Protein AF-A0A930IVE0-F1 (afdb_monomer_lite)

Sequence (123 aa):
MRNLLLTCLLGIFSLTSTAQRTNDWEELLEELYASNEENVDAKEETFELLADLSEHPLNLNTASRDELARIPFLTAEQIEDIQAYVYQYHGMQSLGELAMIESLDALRRQLLPYFVYVSPVEE

Radius of gyration: 21.04 Å; chains: 1; bounding box: 36×74×36 Å

Structure (mmCIF, N/CA/C/O backbone):
data_AF-A0A930IVE0-F1
#
_entry.id   AF-A0A930IVE0-F1
#
loop_
_atom_site.group_PDB
_atom_site.id
_atom_site.type_symbol
_atom_site.label_atom_id
_atom_site.label_alt_id
_atom_site.label_comp_id
_atom_site.label_asym_id
_atom_site.label_entity_id
_atom_site.label_seq_id
_atom_site.pdbx_PDB_ins_code
_atom_site.Cartn_x
_atom_site.Cartn_y
_atom_site.Cartn_z
_atom_site.occupancy
_atom_site.B_iso_or_equiv
_atom_site.auth_seq_id
_atom_site.auth_comp_id
_atom_site.auth_asym_id
_atom_site.auth_atom_id
_atom_site.pdbx_PDB_model_num
ATOM 1 N N . MET A 1 1 ? 3.349 61.991 -16.369 1.00 52.56 1 MET A N 1
ATOM 2 C CA . MET A 1 1 ? 3.193 60.742 -17.149 1.00 52.56 1 MET A CA 1
ATOM 3 C C . MET A 1 1 ? 4.375 59.803 -16.877 1.00 52.56 1 MET A C 1
ATOM 5 O O . MET A 1 1 ? 5.146 59.511 -17.775 1.00 52.56 1 MET A O 1
ATOM 9 N N . ARG A 1 2 ? 4.573 59.376 -15.619 1.00 52.59 2 ARG A N 1
ATOM 10 C CA . ARG A 1 2 ? 5.703 58.517 -15.195 1.00 52.59 2 ARG A CA 1
ATOM 11 C C . ARG A 1 2 ? 5.230 57.340 -14.331 1.00 52.59 2 ARG A C 1
ATOM 13 O O . ARG A 1 2 ? 5.965 56.831 -13.502 1.00 52.59 2 ARG A O 1
ATOM 20 N N . ASN A 1 3 ? 3.972 56.933 -14.496 1.00 48.88 3 ASN A N 1
ATOM 21 C CA . ASN A 1 3 ? 3.354 55.906 -13.652 1.00 48.88 3 ASN A CA 1
ATOM 22 C C . ASN A 1 3 ? 2.592 54.863 -14.496 1.00 48.88 3 ASN A C 1
ATOM 24 O O . ASN A 1 3 ? 1.756 54.147 -13.968 1.00 48.88 3 ASN A O 1
ATOM 28 N N . LEU A 1 4 ? 2.864 54.791 -15.806 1.00 52.84 4 LEU A N 1
ATOM 29 C CA . LEU A 1 4 ? 2.203 53.872 -16.750 1.00 52.84 4 LEU A CA 1
ATOM 30 C C . LEU A 1 4 ? 3.103 52.718 -17.223 1.00 52.84 4 LEU A C 1
ATOM 32 O O . LEU A 1 4 ? 2.673 51.908 -18.030 1.00 52.84 4 LEU A O 1
ATOM 36 N N . LEU A 1 5 ? 4.340 52.625 -16.718 1.00 54.19 5 LEU A N 1
ATOM 37 C CA . LEU A 1 5 ? 5.288 51.561 -17.088 1.00 54.19 5 LEU A CA 1
ATOM 38 C C . LEU A 1 5 ? 5.430 50.456 -16.029 1.00 54.19 5 LEU A C 1
ATOM 40 O O . LEU A 1 5 ? 6.068 49.448 -16.297 1.00 54.19 5 LEU A O 1
ATOM 44 N N . LEU A 1 6 ? 4.829 50.609 -14.844 1.00 50.59 6 LEU A N 1
ATOM 45 C CA . LEU A 1 6 ? 5.004 49.663 -13.730 1.00 50.59 6 LEU A CA 1
ATOM 46 C C . LEU A 1 6 ? 3.855 48.666 -13.549 1.00 50.59 6 LEU A C 1
ATOM 48 O O . LEU A 1 6 ? 3.995 47.719 -12.786 1.00 50.59 6 LEU A O 1
ATOM 52 N N . THR A 1 7 ? 2.739 4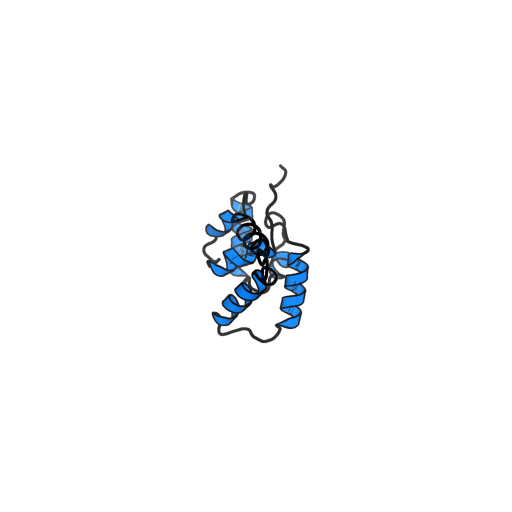8.823 -14.261 1.00 51.66 7 THR A N 1
ATOM 53 C CA . THR A 1 7 ? 1.590 47.911 -14.129 1.00 51.66 7 THR A CA 1
ATOM 54 C C . THR A 1 7 ? 1.574 46.781 -15.157 1.00 51.66 7 THR A C 1
ATOM 56 O O . THR A 1 7 ? 0.835 45.823 -14.977 1.00 51.66 7 THR A O 1
ATOM 59 N N . CYS A 1 8 ? 2.414 46.829 -16.196 1.00 48.84 8 CYS A N 1
ATOM 60 C CA . CYS A 1 8 ? 2.451 45.781 -17.227 1.00 48.84 8 CYS A CA 1
ATOM 61 C C . CYS A 1 8 ? 3.437 44.633 -16.943 1.00 48.84 8 CYS A C 1
ATOM 63 O O . CYS A 1 8 ? 3.512 43.704 -17.737 1.00 48.84 8 CYS A O 1
ATOM 65 N N . LEU A 1 9 ? 4.172 44.660 -15.823 1.00 52.47 9 LEU A N 1
ATOM 66 C CA . LEU A 1 9 ? 5.180 43.635 -15.489 1.00 52.47 9 LEU A CA 1
ATOM 67 C C . LEU A 1 9 ? 4.757 42.685 -14.352 1.00 52.47 9 LEU A C 1
ATOM 69 O O . LEU A 1 9 ? 5.522 41.817 -13.956 1.00 52.47 9 LEU A O 1
ATOM 73 N N . LEU A 1 10 ? 3.524 42.814 -13.852 1.00 53.84 10 LEU A N 1
ATOM 74 C CA . LEU A 1 10 ? 2.976 42.007 -12.748 1.00 53.84 10 LEU A CA 1
ATOM 75 C C . LEU A 1 10 ? 1.734 41.196 -13.157 1.00 53.84 10 LEU A C 1
ATOM 77 O O . LEU A 1 10 ? 0.927 40.824 -12.314 1.00 53.84 10 LEU A O 1
ATOM 81 N N . GLY A 1 11 ? 1.570 40.926 -14.455 1.00 52.12 11 GLY A N 1
ATOM 82 C CA . GLY A 1 11 ? 0.447 40.147 -14.993 1.00 52.12 11 GLY A CA 1
ATOM 83 C C . GLY A 1 11 ? 0.825 38.803 -15.618 1.00 52.12 11 GLY A C 1
ATOM 84 O O . GLY A 1 11 ? -0.043 38.159 -16.191 1.00 52.12 11 GLY A O 1
ATOM 85 N N . ILE A 1 12 ? 2.098 38.390 -15.562 1.00 57.03 12 ILE A N 1
ATOM 86 C CA . ILE A 1 12 ? 2.584 37.184 -16.271 1.00 57.03 12 ILE A CA 1
ATOM 87 C C . ILE A 1 12 ? 3.116 36.106 -15.305 1.00 57.03 12 ILE A C 1
ATOM 89 O O . ILE A 1 12 ? 3.421 34.997 -15.724 1.00 57.03 12 ILE A O 1
ATOM 93 N N . PHE A 1 13 ? 3.147 36.353 -13.990 1.00 52.44 13 PHE A N 1
ATOM 94 C CA . PHE A 1 13 ? 3.638 35.355 -13.024 1.00 52.44 13 PHE A CA 1
ATOM 95 C C . PHE A 1 13 ? 2.548 34.457 -12.411 1.00 52.44 13 PHE A C 1
ATOM 97 O O . PHE A 1 13 ? 2.814 33.706 -11.479 1.00 52.44 13 PHE A O 1
ATOM 104 N N . SER A 1 14 ? 1.321 34.496 -12.938 1.00 51.62 14 SER A N 1
ATOM 105 C CA . SER A 1 14 ? 0.231 33.596 -12.522 1.00 51.62 14 SER A CA 1
ATOM 106 C C . SER A 1 14 ? 0.016 32.434 -13.492 1.00 51.62 14 SER A C 1
ATOM 108 O O . SER A 1 14 ? -1.080 31.895 -13.588 1.00 51.62 14 SER A O 1
ATOM 110 N N . LEU A 1 15 ? 1.072 32.021 -14.190 1.00 52.38 15 LEU A N 1
ATOM 111 C CA . LEU A 1 15 ? 1.214 30.641 -14.635 1.00 52.38 15 LEU A CA 1
ATOM 112 C C . LEU A 1 15 ? 2.069 29.948 -13.579 1.00 52.38 15 LEU A C 1
ATOM 114 O O . LEU A 1 15 ? 3.263 29.728 -13.761 1.00 52.38 15 LEU A O 1
ATOM 118 N N . THR A 1 16 ? 1.464 29.637 -12.432 1.00 51.62 16 THR A N 1
ATOM 119 C CA . THR A 1 16 ? 1.962 28.504 -11.661 1.00 51.62 16 THR A CA 1
ATOM 120 C C . THR A 1 16 ? 1.793 27.307 -12.582 1.00 51.62 16 THR A C 1
ATOM 122 O O . THR A 1 16 ? 0.684 26.795 -12.731 1.00 51.62 16 THR A O 1
ATOM 125 N N . SER A 1 17 ? 2.871 26.933 -13.270 1.00 45.31 17 SER A N 1
ATOM 126 C CA . SER A 1 17 ? 3.013 25.618 -13.872 1.00 45.31 17 SER A CA 1
ATOM 127 C C . SER A 1 17 ? 2.700 24.596 -12.788 1.00 45.31 17 SER A C 1
ATOM 129 O O . SER A 1 17 ? 3.561 24.233 -11.997 1.00 45.31 17 SER A O 1
ATOM 131 N N . THR A 1 18 ? 1.463 24.122 -12.751 1.00 47.94 18 THR A N 1
ATOM 132 C CA . THR A 1 18 ? 1.167 22.764 -12.307 1.00 47.94 18 THR A CA 1
ATOM 133 C C . THR A 1 18 ? 1.477 21.858 -13.497 1.00 47.94 18 THR A C 1
ATOM 135 O O . THR A 1 18 ? 0.610 21.231 -14.087 1.00 47.94 18 THR A O 1
ATOM 138 N N . ALA A 1 19 ? 2.732 21.894 -13.940 1.00 47.25 19 ALA A N 1
ATOM 139 C CA . ALA A 1 19 ? 3.255 20.938 -14.894 1.00 47.25 19 ALA A CA 1
ATOM 140 C C . ALA A 1 19 ? 3.871 19.809 -14.058 1.00 47.25 19 ALA A C 1
ATOM 142 O O . ALA A 1 19 ? 4.692 20.088 -13.187 1.00 47.25 19 ALA A O 1
ATOM 143 N N . GLN A 1 20 ? 3.413 18.581 -14.312 1.00 45.28 20 GLN A N 1
ATOM 144 C CA . GLN A 1 20 ? 3.827 17.309 -13.709 1.00 45.28 20 GLN A CA 1
ATOM 145 C C . GLN A 1 20 ? 3.436 17.062 -12.236 1.00 45.28 20 GLN A C 1
ATOM 147 O O . GLN A 1 20 ? 4.233 17.221 -11.323 1.00 45.28 20 GLN A O 1
ATOM 152 N N . ARG A 1 21 ? 2.215 16.565 -12.016 1.00 46.78 21 ARG A N 1
ATOM 153 C CA . ARG A 1 21 ? 1.921 15.540 -10.985 1.00 46.78 21 ARG A CA 1
ATOM 154 C C . ARG A 1 21 ? 1.022 14.466 -11.589 1.00 46.78 21 ARG A C 1
ATOM 156 O O . ARG A 1 21 ? -0.067 14.182 -11.108 1.00 46.78 21 ARG A O 1
ATOM 163 N N . THR A 1 22 ? 1.417 14.000 -12.767 1.00 46.19 22 THR A N 1
ATOM 164 C CA . THR A 1 22 ? 0.688 12.961 -13.499 1.00 46.19 22 THR A CA 1
ATOM 165 C C . THR A 1 22 ? 1.355 11.596 -13.374 1.00 46.19 22 THR A C 1
ATOM 167 O O . THR A 1 22 ? 0.779 10.654 -13.886 1.00 46.19 22 THR A O 1
ATOM 170 N N . ASN A 1 23 ? 2.524 11.499 -12.717 1.00 53.34 23 ASN A N 1
ATOM 171 C CA . ASN A 1 23 ? 3.376 10.304 -12.734 1.00 53.34 23 ASN A CA 1
ATOM 172 C C . ASN A 1 23 ? 3.950 9.936 -11.340 1.00 53.34 23 ASN A C 1
ATOM 174 O O . ASN A 1 23 ? 5.064 9.415 -11.257 1.00 53.34 23 ASN A O 1
ATOM 178 N N . ASP A 1 24 ? 3.284 10.303 -10.236 1.00 81.88 24 ASP A N 1
ATOM 179 C CA . ASP A 1 24 ? 3.926 10.218 -8.913 1.00 81.88 24 ASP A CA 1
ATOM 180 C C . ASP A 1 24 ? 4.149 8.756 -8.469 1.00 81.88 24 ASP A C 1
ATOM 182 O O . ASP A 1 24 ? 5.150 8.469 -7.819 1.00 81.88 24 ASP A O 1
ATOM 186 N N . TRP A 1 25 ? 3.265 7.814 -8.821 1.00 91.75 25 TRP A N 1
ATOM 187 C CA . TRP A 1 25 ? 3.455 6.404 -8.455 1.00 91.75 25 TRP A CA 1
ATOM 188 C C . TRP A 1 25 ? 4.286 5.640 -9.484 1.00 91.75 25 TRP A C 1
ATOM 190 O O . TRP A 1 25 ? 4.999 4.711 -9.111 1.00 91.75 25 TRP A O 1
ATOM 200 N N . GLU A 1 26 ? 4.239 6.035 -10.757 1.00 91.25 26 GLU A N 1
ATOM 201 C CA . GLU A 1 26 ? 5.031 5.438 -11.829 1.00 91.25 26 GLU A CA 1
ATOM 202 C C . GLU A 1 26 ? 6.530 5.665 -11.599 1.00 91.25 26 GLU A C 1
ATOM 204 O O . GLU A 1 26 ? 7.309 4.722 -11.715 1.00 91.25 26 GLU A O 1
ATOM 209 N N . GLU A 1 27 ? 6.939 6.878 -11.204 1.00 89.25 27 GLU A N 1
ATOM 210 C CA . GLU A 1 27 ? 8.341 7.188 -10.880 1.00 89.25 27 GLU A CA 1
ATOM 211 C C . GLU A 1 27 ? 8.828 6.393 -9.658 1.00 89.25 27 GLU A C 1
ATOM 213 O O . GLU A 1 27 ? 9.908 5.802 -9.687 1.00 89.25 27 GLU A O 1
ATOM 218 N N . LEU A 1 28 ? 8.004 6.300 -8.608 1.00 91.06 28 LEU A N 1
ATOM 219 C CA . LEU A 1 28 ? 8.316 5.509 -7.413 1.00 91.06 28 LEU A CA 1
ATOM 220 C C . LEU A 1 28 ? 8.398 4.005 -7.722 1.00 91.06 28 LEU A C 1
ATOM 222 O O . LEU A 1 28 ? 9.231 3.298 -7.153 1.00 91.06 28 LEU A O 1
ATOM 226 N N . LEU A 1 29 ? 7.55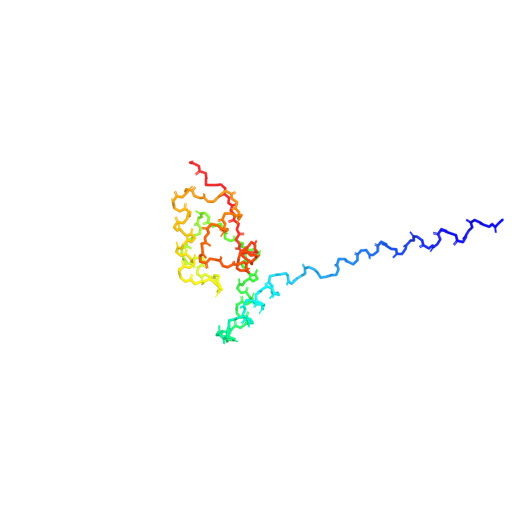1 3.501 -8.623 1.00 91.06 29 LEU A N 1
ATOM 227 C CA . LEU A 1 29 ? 7.595 2.114 -9.084 1.00 91.06 29 LEU A CA 1
ATOM 228 C C . LEU A 1 29 ? 8.860 1.840 -9.907 1.00 91.06 29 LEU A C 1
ATOM 230 O O . LEU A 1 29 ? 9.498 0.800 -9.731 1.00 91.06 29 LEU A O 1
ATOM 234 N N . GLU A 1 30 ? 9.242 2.766 -10.788 1.00 88.88 30 GLU A N 1
ATOM 235 C CA . GLU A 1 30 ? 10.492 2.677 -11.543 1.00 88.88 30 GLU A CA 1
ATOM 236 C C . GLU A 1 30 ? 11.712 2.694 -10.620 1.00 88.88 30 GLU A C 1
ATOM 238 O O . GLU A 1 30 ? 12.610 1.873 -10.805 1.00 88.88 30 GLU A O 1
ATOM 243 N N . GLU A 1 31 ? 11.734 3.557 -9.600 1.00 90.12 31 GLU A N 1
ATOM 244 C CA . GLU A 1 31 ? 12.780 3.570 -8.571 1.00 90.12 31 GLU A CA 1
ATOM 245 C C . GLU A 1 31 ? 12.845 2.225 -7.830 1.00 90.12 31 GLU A C 1
ATOM 247 O O . GLU A 1 31 ? 13.928 1.662 -7.636 1.00 90.12 31 GLU A O 1
ATOM 252 N N . LEU A 1 32 ? 11.682 1.663 -7.483 1.00 89.38 32 LEU A N 1
ATOM 253 C CA . LEU A 1 32 ? 11.586 0.397 -6.764 1.00 89.38 32 LEU A CA 1
ATOM 254 C C . LEU A 1 32 ? 12.185 -0.748 -7.577 1.00 89.38 32 LEU A C 1
ATOM 256 O O . LEU A 1 32 ? 13.013 -1.498 -7.058 1.00 89.38 32 LEU A O 1
ATOM 260 N N . TYR A 1 33 ? 11.829 -0.856 -8.856 1.00 86.19 33 TYR A N 1
ATOM 261 C CA . TYR A 1 33 ? 12.396 -1.874 -9.739 1.00 86.19 33 TYR A CA 1
ATOM 262 C C . TYR A 1 33 ? 13.847 -1.594 -10.129 1.00 86.19 33 TYR A C 1
ATOM 264 O O . TYR A 1 33 ? 14.618 -2.534 -10.271 1.00 86.19 33 TYR A O 1
ATOM 272 N N . ALA A 1 34 ? 14.273 -0.335 -10.245 1.00 86.00 34 ALA A N 1
ATOM 273 C CA . ALA A 1 34 ? 15.679 -0.013 -10.492 1.00 86.00 34 ALA A CA 1
ATOM 274 C C . ALA A 1 34 ? 16.586 -0.464 -9.335 1.00 86.00 34 ALA A C 1
ATOM 276 O O . ALA A 1 34 ? 17.743 -0.820 -9.559 1.00 86.00 34 ALA A O 1
ATOM 277 N N . SER A 1 35 ? 16.060 -0.471 -8.107 1.00 80.31 35 SER A N 1
ATOM 278 C CA . SER A 1 35 ? 16.765 -0.967 -6.921 1.00 80.31 35 SER A CA 1
ATOM 279 C C . SER A 1 35 ? 16.771 -2.497 -6.789 1.00 80.31 35 SER A C 1
ATOM 281 O O . SER A 1 35 ? 17.574 -3.041 -6.031 1.00 80.31 35 SER A O 1
ATOM 283 N N . ASN A 1 36 ? 15.905 -3.194 -7.530 1.00 72.25 36 ASN A N 1
ATOM 284 C CA . ASN A 1 36 ? 15.695 -4.632 -7.431 1.00 72.25 36 ASN A CA 1
ATOM 285 C C . ASN A 1 36 ? 16.134 -5.284 -8.754 1.00 72.25 36 ASN A C 1
ATOM 287 O O . ASN A 1 36 ? 15.377 -5.309 -9.716 1.00 72.25 36 ASN A O 1
ATOM 291 N N . GLU A 1 37 ? 17.368 -5.802 -8.817 1.00 59.00 37 GLU A N 1
ATOM 292 C CA . GLU A 1 37 ? 17.993 -6.354 -10.045 1.00 59.00 37 GLU A CA 1
ATOM 293 C C . GLU A 1 37 ? 17.176 -7.476 -10.736 1.00 59.00 37 GLU A C 1
ATOM 295 O O . GLU A 1 37 ? 17.437 -7.826 -11.887 1.00 59.00 37 GLU A O 1
ATOM 300 N N . GLU A 1 38 ? 16.158 -8.013 -10.060 1.00 53.19 38 GLU A N 1
ATOM 301 C CA . GLU A 1 38 ? 15.181 -8.967 -10.574 1.00 53.19 38 GLU A CA 1
ATOM 302 C C . GLU A 1 38 ? 13.811 -8.288 -10.759 1.00 53.19 38 GLU A C 1
ATOM 304 O O . GLU A 1 38 ? 13.200 -7.884 -9.765 1.00 53.19 38 GLU A O 1
ATOM 309 N N . ASN A 1 39 ? 13.341 -8.228 -12.016 1.00 54.97 39 ASN A N 1
ATOM 310 C CA . ASN A 1 39 ? 11.955 -8.063 -12.521 1.00 54.97 39 ASN A CA 1
ATOM 311 C C . ASN A 1 39 ? 11.820 -6.951 -13.578 1.00 54.97 39 ASN A C 1
ATOM 313 O O . ASN A 1 39 ? 11.507 -5.805 -13.268 1.00 54.97 39 ASN A O 1
ATOM 317 N N . VAL A 1 40 ? 12.006 -7.305 -14.858 1.00 52.78 40 VAL A N 1
ATOM 318 C CA . VAL A 1 40 ? 11.771 -6.392 -16.000 1.00 52.78 40 VAL A CA 1
ATOM 319 C C . VAL A 1 40 ? 10.793 -6.965 -17.040 1.00 52.78 40 VAL A C 1
ATOM 321 O O . VAL A 1 40 ? 10.494 -6.301 -18.026 1.00 52.78 40 VAL A O 1
ATOM 324 N N . ASP A 1 41 ? 10.193 -8.133 -16.811 1.00 55.75 41 ASP A N 1
ATOM 325 C CA . ASP A 1 41 ? 9.368 -8.801 -17.827 1.00 55.75 41 ASP A CA 1
ATOM 326 C C . ASP A 1 41 ? 7.886 -8.877 -17.424 1.00 55.75 41 ASP A C 1
ATOM 328 O O . ASP A 1 41 ? 7.388 -9.944 -17.090 1.00 55.75 41 ASP A O 1
ATOM 332 N N . ALA A 1 42 ? 7.212 -7.715 -17.422 1.00 57.78 42 ALA A N 1
ATOM 333 C CA . ALA A 1 42 ? 5.768 -7.506 -17.687 1.00 57.78 42 ALA A CA 1
ATOM 334 C C . ALA A 1 42 ? 5.351 -6.055 -17.351 1.00 57.78 42 ALA A C 1
ATOM 336 O O . ALA A 1 42 ? 4.436 -5.821 -16.560 1.00 57.78 42 ALA A O 1
ATOM 337 N N . LYS A 1 43 ? 6.048 -5.050 -17.909 1.00 74.19 43 LYS A N 1
ATOM 338 C CA . LYS A 1 43 ? 5.786 -3.636 -17.581 1.00 74.19 43 LYS A CA 1
ATOM 339 C C . LYS A 1 43 ? 4.355 -3.210 -17.929 1.00 74.19 43 LYS A C 1
ATOM 341 O O . LYS A 1 43 ? 3.676 -2.677 -17.068 1.00 74.19 43 LYS A O 1
ATOM 346 N N . GLU A 1 44 ? 3.886 -3.468 -19.149 1.00 80.88 44 GLU A N 1
ATOM 347 C CA . GLU A 1 44 ? 2.593 -2.950 -19.634 1.00 80.88 44 GLU A CA 1
ATOM 348 C C . GLU A 1 44 ? 1.396 -3.491 -18.834 1.00 80.88 44 GLU A C 1
ATOM 350 O O . GLU A 1 44 ? 0.633 -2.701 -18.289 1.00 80.88 44 GLU A O 1
ATOM 355 N N . GLU A 1 45 ? 1.303 -4.810 -18.640 1.00 85.88 45 GLU A N 1
ATOM 356 C CA . GLU A 1 45 ? 0.238 -5.428 -17.828 1.00 85.88 45 GLU A CA 1
ATOM 357 C C . GLU A 1 45 ? 0.282 -4.968 -16.359 1.00 85.88 45 GLU A C 1
ATOM 359 O O . GLU A 1 45 ? -0.756 -4.734 -15.743 1.00 85.88 45 GLU A O 1
ATOM 364 N N . THR A 1 46 ? 1.486 -4.789 -15.801 1.00 88.62 46 THR A N 1
ATOM 365 C CA . THR A 1 46 ? 1.673 -4.253 -14.444 1.00 88.62 46 THR A CA 1
ATOM 366 C C . THR A 1 46 ? 1.172 -2.814 -14.339 1.00 88.62 46 THR A C 1
ATOM 368 O O . THR A 1 46 ? 0.480 -2.477 -13.381 1.00 88.62 46 THR A O 1
ATOM 371 N N . PHE A 1 47 ? 1.498 -1.967 -15.319 1.00 90.00 47 PHE A N 1
ATOM 372 C CA . PHE A 1 47 ? 1.042 -0.580 -15.350 1.00 90.00 47 PHE A CA 1
ATOM 373 C C . PHE A 1 47 ? -0.477 -0.489 -15.503 1.00 90.00 47 PHE A C 1
ATOM 375 O O . PHE A 1 47 ? -1.097 0.269 -14.765 1.00 90.00 47 PHE A O 1
ATOM 382 N N . GLU A 1 48 ? -1.087 -1.275 -16.394 1.00 91.75 48 GLU A N 1
ATOM 383 C CA . GLU A 1 48 ? -2.548 -1.306 -16.555 1.00 91.75 48 GLU A CA 1
ATOM 384 C C . GLU A 1 48 ? -3.256 -1.745 -15.266 1.00 91.75 48 GLU A C 1
ATOM 386 O O . GLU A 1 48 ? -4.219 -1.110 -14.834 1.00 91.75 48 GLU A O 1
ATOM 391 N N . LEU A 1 49 ? -2.748 -2.793 -14.610 1.00 93.88 49 LEU A N 1
ATOM 392 C CA . LEU A 1 49 ? -3.280 -3.278 -13.337 1.00 93.88 49 LEU A CA 1
ATOM 393 C C . LEU A 1 49 ? -3.171 -2.230 -12.222 1.00 93.88 49 LEU A C 1
ATOM 395 O O . LEU A 1 49 ? -4.116 -2.036 -11.459 1.00 93.88 49 LEU A O 1
ATOM 399 N N . LEU A 1 50 ? -2.018 -1.572 -12.103 1.00 94.44 50 LEU A N 1
ATOM 400 C CA . LEU A 1 50 ? -1.800 -0.537 -11.097 1.00 94.44 50 LEU A CA 1
ATOM 401 C C . LEU A 1 50 ? -2.624 0.722 -11.388 1.00 94.44 50 LEU A C 1
ATOM 403 O O . LEU A 1 50 ? -3.139 1.327 -10.452 1.00 94.44 50 LEU A O 1
ATOM 407 N N . ALA A 1 51 ? -2.821 1.079 -12.659 1.00 93.94 51 ALA A N 1
ATOM 408 C CA . ALA A 1 51 ? -3.716 2.162 -13.047 1.00 93.94 51 ALA A CA 1
ATOM 409 C C . ALA A 1 51 ? -5.164 1.870 -12.611 1.00 93.94 51 ALA A C 1
ATOM 411 O O . ALA A 1 51 ? -5.770 2.720 -11.958 1.00 93.94 51 ALA A O 1
ATOM 412 N N . ASP A 1 52 ? -5.680 0.657 -12.857 1.00 95.94 52 ASP A N 1
ATOM 413 C CA . ASP A 1 52 ? -6.998 0.215 -12.362 1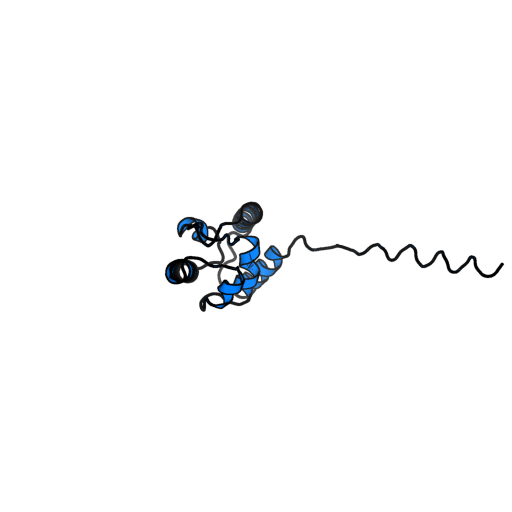.00 95.94 52 ASP A CA 1
ATOM 414 C C . ASP A 1 52 ? -7.090 0.309 -10.831 1.00 95.94 52 ASP A C 1
ATOM 416 O O . ASP A 1 52 ? -8.021 0.905 -10.293 1.00 95.94 52 ASP A O 1
ATOM 420 N N . LEU A 1 53 ? -6.084 -0.200 -10.112 1.00 96.38 53 LEU A N 1
ATOM 421 C CA . LEU A 1 53 ? -6.036 -0.112 -8.649 1.00 96.38 53 LEU A CA 1
ATOM 422 C C . LEU A 1 53 ? -5.946 1.332 -8.140 1.00 96.38 53 LEU A C 1
ATOM 424 O O . LEU A 1 53 ? -6.436 1.615 -7.051 1.00 96.38 53 LEU A O 1
ATOM 428 N N . SER A 1 54 ? -5.344 2.248 -8.899 1.00 95.38 54 SER A N 1
ATOM 429 C CA . SER A 1 54 ? -5.278 3.660 -8.512 1.00 95.38 54 SER A CA 1
ATOM 430 C C . SER A 1 54 ? -6.635 4.364 -8.612 1.00 95.38 54 SER A C 1
ATOM 432 O O . SER A 1 54 ? -6.950 5.237 -7.802 1.00 95.38 54 SER A O 1
ATOM 434 N N . GLU A 1 55 ? -7.476 3.950 -9.564 1.00 96.19 55 GLU A N 1
ATOM 435 C CA . GLU A 1 55 ? -8.858 4.425 -9.693 1.00 96.19 55 GLU A CA 1
ATOM 436 C C . GLU A 1 55 ? -9.810 3.692 -8.730 1.00 96.19 55 GLU A C 1
ATOM 438 O O . GLU A 1 55 ? -10.838 4.238 -8.307 1.00 96.19 55 GLU A O 1
ATOM 443 N N . HIS A 1 56 ? -9.456 2.464 -8.346 1.00 96.88 56 HIS A N 1
ATOM 444 C CA . HIS A 1 56 ? -10.243 1.567 -7.502 1.00 96.88 56 HIS A CA 1
ATOM 445 C C . HIS A 1 56 ? -9.411 0.987 -6.343 1.00 96.88 56 HIS A C 1
ATOM 447 O O . HIS A 1 56 ? -9.176 -0.226 -6.291 1.00 96.88 56 HIS A O 1
ATOM 453 N N . PRO A 1 57 ? -8.978 1.833 -5.387 1.00 97.62 57 PRO A N 1
ATOM 454 C CA . PRO A 1 57 ? -8.074 1.412 -4.327 1.00 97.62 57 PRO A CA 1
ATOM 455 C C . PRO A 1 57 ? -8.741 0.431 -3.363 1.00 97.62 57 PRO A C 1
ATOM 457 O O . PRO A 1 57 ? -9.947 0.481 -3.116 1.00 97.62 57 PRO A O 1
ATOM 460 N N . LEU A 1 58 ? -7.935 -0.445 -2.769 1.00 98.19 58 LEU A N 1
ATOM 461 C CA . LEU A 1 58 ? -8.401 -1.463 -1.827 1.00 98.19 58 LEU A CA 1
ATOM 462 C C . LEU A 1 58 ? -8.459 -0.912 -0.398 1.00 98.19 58 LEU A C 1
ATOM 464 O O . LEU A 1 58 ? -7.559 -0.198 0.038 1.00 98.19 58 LEU A O 1
ATOM 468 N N . ASN A 1 59 ? -9.472 -1.295 0.378 1.00 97.88 59 ASN A N 1
ATOM 469 C CA . ASN A 1 59 ? -9.480 -1.015 1.815 1.00 97.88 59 ASN A CA 1
ATOM 470 C C . ASN A 1 59 ? -8.577 -2.016 2.545 1.00 97.88 59 ASN A C 1
ATOM 472 O O . ASN A 1 59 ? -8.941 -3.186 2.645 1.00 97.88 59 ASN A O 1
ATOM 476 N N . LEU A 1 60 ? -7.453 -1.577 3.119 1.00 97.44 60 LEU A N 1
ATOM 477 C CA . LEU A 1 60 ? -6.533 -2.473 3.839 1.00 97.44 60 LEU A CA 1
ATOM 478 C C . LEU A 1 60 ? -7.198 -3.235 4.988 1.00 97.44 60 LEU A C 1
ATOM 480 O O . LEU A 1 60 ? -6.809 -4.362 5.277 1.00 97.44 60 LEU A O 1
ATOM 484 N N . ASN A 1 61 ? -8.209 -2.646 5.629 1.00 97.38 61 ASN A N 1
ATOM 485 C CA . ASN A 1 61 ? -8.876 -3.271 6.769 1.00 97.38 61 ASN A CA 1
ATOM 486 C C . ASN A 1 61 ? -9.794 -4.433 6.375 1.00 97.38 61 ASN A C 1
ATOM 488 O O . ASN A 1 61 ? -10.157 -5.232 7.234 1.00 97.38 61 ASN A O 1
ATOM 492 N N . THR A 1 62 ? -10.189 -4.528 5.102 1.00 96.88 62 THR A N 1
ATOM 493 C CA . THR A 1 62 ? -11.137 -5.549 4.627 1.00 96.88 62 THR A CA 1
ATOM 494 C C . THR A 1 62 ? -10.639 -6.340 3.423 1.00 96.88 62 THR A C 1
ATOM 496 O O . THR A 1 62 ? -11.272 -7.329 3.063 1.00 96.88 62 THR A O 1
ATOM 499 N N . ALA A 1 63 ? -9.540 -5.923 2.790 1.00 97.56 63 ALA A N 1
ATOM 500 C CA . ALA A 1 63 ? -8.980 -6.593 1.627 1.00 97.56 63 ALA A CA 1
ATOM 501 C C . ALA A 1 63 ? -8.541 -8.021 1.974 1.00 97.56 63 ALA A C 1
ATOM 503 O O . ALA A 1 63 ? -7.827 -8.282 2.948 1.00 97.56 63 ALA A O 1
ATOM 504 N N . SER A 1 64 ? -8.959 -8.961 1.136 1.00 97.69 64 SER A N 1
ATOM 505 C CA . SER A 1 64 ? -8.509 -10.343 1.189 1.00 97.69 64 SER A CA 1
ATOM 506 C C . SER A 1 64 ? -7.043 -10.471 0.768 1.00 97.69 64 SER A C 1
ATOM 508 O O . SER A 1 64 ? -6.456 -9.586 0.141 1.00 97.69 64 SER A O 1
ATOM 510 N N . ARG A 1 65 ? -6.445 -11.625 1.084 1.00 97.88 65 ARG A N 1
ATOM 511 C CA . ARG A 1 65 ? -5.061 -11.930 0.697 1.00 97.88 65 ARG A CA 1
ATOM 512 C C . ARG A 1 65 ? -4.887 -11.896 -0.824 1.00 97.88 65 ARG A C 1
ATOM 514 O O . ARG A 1 65 ? -3.879 -11.396 -1.309 1.00 97.88 65 ARG A O 1
ATOM 521 N N . ASP A 1 66 ? -5.878 -12.405 -1.553 1.00 98.00 66 ASP A N 1
ATOM 522 C CA . ASP A 1 66 ? -5.858 -12.470 -3.015 1.00 98.00 66 ASP A CA 1
ATOM 523 C C . ASP A 1 66 ? -6.004 -11.080 -3.648 1.00 98.00 66 ASP A C 1
ATOM 525 O O . ASP A 1 66 ? -5.367 -10.796 -4.658 1.00 98.00 66 ASP A O 1
ATOM 529 N N . GLU A 1 67 ? -6.785 -10.184 -3.034 1.00 98.06 67 GLU A N 1
ATOM 530 C CA . GLU A 1 67 ? -6.873 -8.788 -3.473 1.00 98.06 67 GLU A CA 1
ATOM 531 C C . GLU A 1 67 ? -5.553 -8.047 -3.250 1.00 98.06 67 GLU A C 1
ATOM 533 O O . GLU A 1 67 ? -5.076 -7.383 -4.166 1.00 98.06 67 GLU A O 1
ATOM 538 N N . LEU A 1 68 ? -4.919 -8.204 -2.083 1.00 98.25 68 LEU A N 1
ATOM 539 C CA . LEU A 1 68 ? -3.604 -7.606 -1.816 1.00 98.25 68 LEU A CA 1
ATOM 540 C C . LEU A 1 68 ? -2.512 -8.174 -2.734 1.00 98.25 68 LEU A C 1
ATOM 542 O O . LEU A 1 68 ? -1.620 -7.437 -3.148 1.00 98.25 68 LEU A O 1
ATOM 546 N N . ALA A 1 69 ? -2.609 -9.450 -3.117 1.00 96.69 69 ALA A N 1
ATOM 547 C CA . ALA A 1 69 ? -1.697 -10.081 -4.070 1.00 96.69 69 ALA A CA 1
ATOM 548 C C . ALA A 1 69 ? -1.797 -9.511 -5.496 1.00 96.69 69 ALA A C 1
ATOM 550 O O . ALA A 1 69 ? -0.899 -9.749 -6.302 1.00 96.69 69 ALA A O 1
ATOM 551 N N . ARG A 1 70 ? -2.840 -8.725 -5.814 1.00 95.12 70 ARG A N 1
ATOM 552 C CA . ARG A 1 70 ? -2.902 -7.952 -7.065 1.00 95.12 70 ARG A CA 1
ATOM 553 C C . ARG A 1 70 ? -1.881 -6.815 -7.100 1.00 95.12 70 ARG A C 1
ATOM 555 O O . ARG A 1 70 ? -1.638 -6.296 -8.179 1.00 95.12 70 ARG A O 1
ATOM 562 N N . ILE A 1 71 ? -1.306 -6.403 -5.968 1.00 96.12 71 ILE A N 1
ATOM 563 C CA . ILE A 1 71 ? -0.298 -5.340 -5.911 1.00 96.12 71 ILE A CA 1
ATOM 564 C C . ILE A 1 71 ? 1.081 -5.967 -6.204 1.00 96.12 71 ILE A C 1
ATOM 566 O O . ILE A 1 71 ? 1.679 -6.576 -5.316 1.00 96.12 71 ILE A O 1
ATOM 570 N N . PRO A 1 72 ? 1.626 -5.821 -7.427 1.00 91.38 72 PRO A N 1
ATOM 571 C CA . PRO A 1 72 ? 2.716 -6.657 -7.943 1.00 91.38 72 PRO A CA 1
ATOM 572 C C . PRO A 1 72 ? 4.078 -6.390 -7.291 1.00 91.38 72 PRO A C 1
ATOM 574 O O . PRO A 1 72 ? 5.024 -7.148 -7.491 1.00 91.38 72 PRO A O 1
ATOM 577 N N . PHE A 1 73 ? 4.200 -5.314 -6.513 1.00 92.69 73 PHE A N 1
ATOM 578 C CA . PHE A 1 73 ? 5.414 -4.990 -5.768 1.00 92.69 73 PHE A CA 1
ATOM 579 C C . PHE A 1 73 ? 5.410 -5.494 -4.314 1.00 92.69 73 PHE A C 1
ATOM 581 O O . PHE A 1 73 ? 6.427 -5.337 -3.623 1.00 92.69 73 PHE A O 1
ATOM 588 N N . LEU A 1 74 ? 4.300 -6.078 -3.842 1.00 96.00 74 LEU A N 1
ATOM 589 C CA . LEU A 1 74 ? 4.214 -6.711 -2.527 1.00 96.00 74 LEU A CA 1
ATOM 590 C C . LEU A 1 74 ? 4.610 -8.187 -2.598 1.00 96.00 74 LEU A C 1
ATOM 592 O O . LEU A 1 74 ? 4.155 -8.937 -3.460 1.00 96.00 74 LEU A O 1
ATOM 596 N N . THR A 1 75 ? 5.434 -8.623 -1.650 1.00 95.81 75 THR A N 1
ATOM 597 C CA . THR A 1 75 ? 5.744 -10.044 -1.460 1.00 95.81 75 THR A CA 1
ATOM 598 C C . THR A 1 75 ? 4.670 -10.735 -0.617 1.00 95.81 75 THR A C 1
ATOM 600 O O . THR A 1 75 ? 3.899 -10.092 0.094 1.00 95.81 75 THR A O 1
ATOM 603 N N . ALA A 1 76 ? 4.637 -12.071 -0.647 1.00 97.12 76 ALA A N 1
ATOM 604 C CA . ALA A 1 76 ? 3.736 -12.850 0.206 1.00 97.12 76 ALA A CA 1
ATOM 605 C C . ALA A 1 76 ? 3.935 -12.554 1.706 1.00 97.12 76 ALA A C 1
ATOM 607 O O . ALA A 1 76 ? 2.951 -12.429 2.428 1.00 97.12 76 ALA A O 1
ATOM 608 N N . GLU A 1 77 ? 5.186 -12.387 2.145 1.00 97.75 77 GLU A N 1
ATOM 609 C CA . GLU A 1 77 ? 5.538 -12.004 3.521 1.00 97.75 77 GLU A CA 1
ATOM 610 C C . GLU A 1 77 ? 4.982 -10.619 3.878 1.00 97.75 77 GLU A C 1
ATOM 612 O O . GLU A 1 77 ? 4.309 -10.468 4.891 1.00 97.75 77 GLU A O 1
ATOM 617 N N . GLN A 1 78 ? 5.159 -9.624 3.002 1.00 98.50 78 GLN A N 1
ATOM 618 C CA . GLN A 1 78 ? 4.629 -8.274 3.224 1.00 98.50 78 GLN A CA 1
ATOM 619 C C . GLN A 1 78 ? 3.098 -8.262 3.322 1.00 98.50 78 GLN A C 1
ATOM 621 O O . GLN A 1 78 ? 2.536 -7.540 4.143 1.00 98.50 78 GLN A O 1
ATOM 626 N N . ILE A 1 79 ? 2.414 -9.069 2.505 1.00 98.62 79 ILE A N 1
ATOM 627 C CA . ILE A 1 79 ? 0.955 -9.224 2.574 1.00 98.62 79 ILE A CA 1
ATOM 628 C C . ILE A 1 79 ? 0.546 -9.855 3.911 1.00 98.62 79 ILE A C 1
ATOM 630 O O . ILE A 1 79 ? -0.396 -9.384 4.548 1.00 98.62 79 ILE A O 1
ATOM 634 N N . GLU A 1 80 ? 1.246 -10.903 4.344 1.00 98.44 80 GLU A N 1
ATOM 635 C CA . GLU A 1 80 ? 0.974 -11.585 5.612 1.00 98.44 80 GLU A CA 1
ATOM 636 C C . GLU A 1 80 ? 1.184 -10.660 6.813 1.00 98.44 80 GLU A C 1
ATOM 638 O O . GLU A 1 80 ? 0.323 -10.620 7.692 1.00 98.44 80 GLU A O 1
ATOM 643 N N . ASP A 1 81 ? 2.237 -9.845 6.816 1.00 98.62 81 ASP A N 1
ATOM 644 C CA . ASP A 1 81 ? 2.486 -8.886 7.893 1.00 98.62 81 ASP A CA 1
ATOM 645 C C . ASP A 1 81 ? 1.431 -7.768 7.944 1.00 98.62 81 ASP A C 1
ATOM 647 O O . ASP A 1 81 ? 0.987 -7.387 9.031 1.00 98.62 81 ASP A O 1
ATOM 651 N N . ILE A 1 82 ? 0.966 -7.273 6.787 1.00 98.50 82 ILE A N 1
ATOM 652 C CA . ILE A 1 82 ? -0.160 -6.324 6.714 1.00 98.50 82 ILE A CA 1
ATOM 653 C C . ILE A 1 82 ? -1.414 -6.942 7.341 1.00 98.50 82 ILE A C 1
ATOM 655 O O . ILE A 1 82 ? -2.056 -6.317 8.190 1.00 98.50 82 ILE A O 1
ATOM 659 N N . GLN A 1 83 ? -1.759 -8.174 6.963 1.00 98.38 83 GLN A N 1
ATOM 660 C CA . GLN A 1 83 ? -2.949 -8.847 7.487 1.00 98.38 83 GLN A CA 1
ATOM 661 C C . GLN A 1 83 ? -2.823 -9.176 8.977 1.00 98.38 83 GLN A C 1
ATOM 663 O O . GLN A 1 83 ? -3.793 -9.020 9.723 1.00 98.38 83 GLN A O 1
ATOM 668 N N . ALA A 1 84 ? -1.636 -9.584 9.428 1.00 98.38 84 ALA A N 1
ATOM 669 C CA . ALA A 1 84 ? -1.350 -9.827 10.836 1.00 98.38 84 ALA A CA 1
ATOM 670 C C . ALA A 1 84 ? -1.529 -8.550 11.667 1.00 98.38 84 ALA A C 1
ATOM 672 O O . ALA A 1 84 ? -2.174 -8.597 12.717 1.00 98.38 84 ALA A O 1
ATOM 673 N N . TYR A 1 85 ? -1.042 -7.407 11.173 1.00 98.19 85 TYR A N 1
ATOM 674 C CA . TYR A 1 85 ? -1.237 -6.111 11.820 1.00 98.19 85 TYR A CA 1
ATOM 675 C C . TYR A 1 85 ? -2.725 -5.757 11.937 1.00 98.19 85 TYR A C 1
ATOM 677 O O . TYR A 1 85 ? -3.214 -5.484 13.034 1.00 98.19 85 TYR A O 1
ATOM 685 N N . VAL A 1 86 ? -3.471 -5.823 10.827 1.00 97.31 86 VAL A N 1
ATOM 686 C CA . VAL A 1 86 ? -4.920 -5.546 10.806 1.00 97.31 86 VAL A CA 1
ATOM 687 C C . VAL A 1 86 ? -5.663 -6.440 11.800 1.00 97.31 86 VAL A C 1
ATOM 689 O O . VAL A 1 86 ? -6.485 -5.948 12.572 1.00 97.31 86 VAL A O 1
ATOM 692 N N . TYR A 1 87 ? -5.351 -7.737 11.836 1.00 96.81 87 TYR A N 1
ATOM 693 C CA . TYR A 1 87 ? -5.978 -8.679 12.761 1.00 96.81 87 TYR A CA 1
ATOM 694 C C . TYR A 1 87 ? -5.657 -8.365 14.229 1.00 96.81 87 TYR A C 1
ATOM 696 O O . TYR A 1 87 ? -6.557 -8.345 15.068 1.00 96.81 87 TYR A O 1
ATOM 704 N N . GLN A 1 88 ? -4.386 -8.104 14.544 1.00 97.31 88 GLN A N 1
ATOM 705 C CA . GLN A 1 88 ? -3.922 -7.868 15.911 1.00 97.31 88 GLN A CA 1
ATOM 706 C C . GLN A 1 88 ? -4.468 -6.566 16.509 1.00 97.31 88 GLN A C 1
ATOM 708 O O . GLN A 1 88 ? -4.750 -6.519 17.706 1.00 97.31 88 GLN A O 1
ATOM 713 N N . TYR A 1 89 ? -4.598 -5.521 15.692 1.00 96.00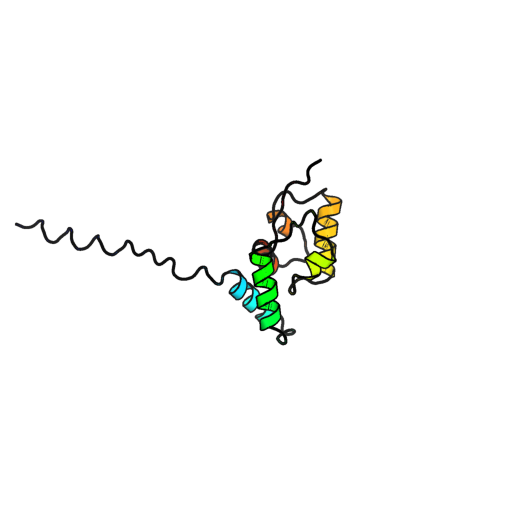 89 TYR A N 1
ATOM 714 C CA . TYR A 1 89 ? -5.004 -4.186 16.136 1.00 96.00 89 TYR A CA 1
ATOM 715 C C . TYR A 1 89 ? -6.459 -3.838 15.801 1.00 96.00 89 TYR A C 1
ATOM 717 O O . TYR A 1 89 ? -6.892 -2.723 16.075 1.00 96.00 89 TYR A O 1
ATOM 725 N N . HIS A 1 90 ? -7.230 -4.801 15.280 1.00 94.94 90 HIS A N 1
ATOM 726 C CA . HIS A 1 90 ? -8.631 -4.626 14.877 1.00 94.94 90 HIS A CA 1
ATOM 727 C C . HIS A 1 90 ? -8.827 -3.541 13.802 1.00 94.94 90 HIS A C 1
ATOM 729 O O . HIS A 1 90 ? -9.801 -2.791 13.816 1.00 94.94 90 HIS A O 1
ATOM 735 N N . GLY A 1 91 ? -7.898 -3.490 12.849 1.00 95.75 91 GLY A N 1
ATOM 736 C CA . GLY A 1 91 ? -7.865 -2.516 11.764 1.00 95.75 91 GLY A CA 1
ATOM 737 C C . GLY A 1 91 ? -6.910 -1.348 12.009 1.00 95.75 91 GLY A C 1
ATOM 738 O O . GLY A 1 91 ? -6.672 -0.921 13.135 1.00 95.75 91 GLY A O 1
ATOM 739 N N . MET A 1 92 ? -6.377 -0.815 10.913 1.00 96.44 92 MET A N 1
ATOM 740 C CA . MET A 1 92 ? -5.613 0.428 10.872 1.00 96.44 92 MET A CA 1
ATOM 741 C C . MET A 1 92 ? -6.557 1.634 10.939 1.00 96.44 92 MET A C 1
ATOM 743 O O . MET A 1 92 ? -7.609 1.658 10.295 1.00 96.44 92 MET A O 1
ATOM 747 N N . GLN A 1 93 ? -6.150 2.669 11.665 1.00 95.94 93 GLN A N 1
ATOM 748 C CA . GLN A 1 93 ? -6.835 3.962 11.739 1.00 95.94 93 GLN A CA 1
ATOM 749 C C . GLN A 1 93 ? -6.325 4.946 10.676 1.00 95.94 93 GLN A C 1
ATOM 751 O O . GLN A 1 93 ? -7.040 5.858 10.261 1.00 95.94 93 GLN A O 1
ATOM 756 N N . SER A 1 94 ? -5.079 4.783 10.231 1.00 96.69 94 SER A N 1
ATOM 757 C CA . SER A 1 94 ? -4.425 5.617 9.225 1.00 96.69 94 SER A CA 1
ATOM 758 C C . SER A 1 94 ? -3.394 4.820 8.421 1.00 96.69 94 SER A C 1
ATOM 760 O O . SER A 1 94 ? -2.763 3.902 8.937 1.00 96.69 94 SER A O 1
ATOM 762 N N . LEU A 1 95 ? -3.118 5.235 7.180 1.00 97.00 95 LEU A N 1
ATOM 763 C CA . LEU A 1 95 ? -2.015 4.658 6.394 1.00 97.00 95 LEU A CA 1
ATOM 764 C C . LEU A 1 95 ? -0.631 4.910 7.020 1.00 97.00 95 LEU A C 1
ATOM 766 O O . LEU A 1 95 ? 0.329 4.226 6.679 1.00 97.00 95 LEU A O 1
ATOM 770 N N . GLY A 1 96 ? -0.511 5.853 7.963 1.00 97.06 96 GLY A N 1
ATOM 771 C CA . GLY A 1 96 ? 0.731 6.079 8.706 1.00 97.06 96 GLY A CA 1
ATOM 772 C C . GLY A 1 96 ? 1.173 4.862 9.527 1.00 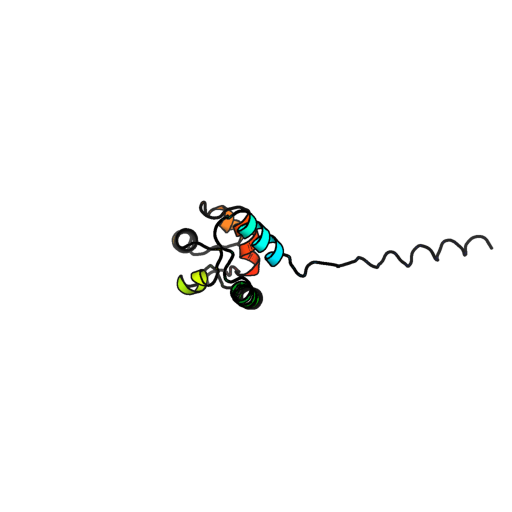97.06 96 GLY A C 1
ATOM 773 O O . GLY A 1 96 ? 2.364 4.695 9.781 1.00 97.06 96 GLY A O 1
ATOM 774 N N . GLU A 1 97 ? 0.242 3.975 9.884 1.00 98.00 97 GLU A N 1
ATOM 775 C CA . GLU A 1 97 ? 0.529 2.736 10.613 1.00 98.00 97 GLU A CA 1
ATOM 776 C C . GLU A 1 97 ? 1.282 1.699 9.773 1.00 98.00 97 GLU A C 1
ATOM 778 O O . GLU A 1 97 ? 1.928 0.825 10.345 1.00 98.00 97 GLU A O 1
ATOM 783 N N . LEU A 1 98 ? 1.341 1.853 8.443 1.00 98.06 98 LEU A N 1
ATOM 784 C CA . LEU A 1 98 ? 2.232 1.056 7.589 1.00 98.06 98 LEU A CA 1
ATOM 785 C C . LEU A 1 98 ? 3.706 1.173 8.017 1.00 98.06 98 LEU A C 1
ATOM 787 O O . LEU A 1 98 ? 4.500 0.275 7.750 1.00 98.06 98 LEU A O 1
ATOM 791 N N . ALA A 1 99 ? 4.094 2.253 8.709 1.00 97.62 99 ALA A N 1
ATOM 792 C CA . ALA A 1 99 ? 5.428 2.400 9.292 1.00 97.62 99 ALA A CA 1
ATOM 793 C C . ALA A 1 99 ? 5.738 1.383 10.405 1.00 97.62 99 ALA A C 1
ATOM 795 O O . ALA A 1 99 ? 6.908 1.204 10.735 1.00 97.62 99 ALA A O 1
ATOM 796 N N . MET A 1 100 ? 4.720 0.741 10.986 1.00 98.00 100 MET A N 1
ATOM 797 C CA . MET A 1 100 ? 4.873 -0.289 12.019 1.00 98.00 100 MET A CA 1
ATOM 798 C C . MET A 1 100 ? 5.106 -1.688 11.432 1.00 98.00 100 MET A C 1
ATOM 800 O O . MET A 1 100 ? 5.384 -2.621 12.179 1.00 98.00 100 MET A O 1
ATOM 804 N N . ILE A 1 101 ? 4.990 -1.843 10.112 1.00 98.12 101 ILE A N 1
ATOM 805 C CA . ILE A 1 101 ? 5.219 -3.105 9.411 1.00 98.12 101 ILE A CA 1
ATOM 806 C C . ILE A 1 101 ? 6.683 -3.144 8.971 1.00 98.12 101 ILE A C 1
ATOM 808 O O . ILE A 1 101 ? 7.083 -2.434 8.047 1.00 98.12 101 ILE A O 1
ATOM 812 N N . GLU A 1 102 ? 7.495 -3.948 9.660 1.00 96.19 102 GLU A N 1
ATOM 813 C CA . GLU A 1 102 ? 8.956 -3.963 9.488 1.00 96.19 102 GLU A CA 1
ATOM 814 C C . GLU A 1 102 ? 9.398 -4.426 8.092 1.00 96.19 102 GLU A C 1
ATOM 816 O O . GLU A 1 102 ? 10.387 -3.916 7.566 1.00 96.19 102 GLU A O 1
ATOM 821 N N . SER A 1 103 ? 8.646 -5.336 7.465 1.00 97.12 103 SER A N 1
ATOM 822 C CA . SER A 1 103 ? 8.930 -5.846 6.117 1.00 97.12 103 SER A CA 1
ATOM 823 C C . SER A 1 103 ? 8.641 -4.842 4.994 1.00 97.12 103 SER A C 1
ATOM 825 O O . SER A 1 103 ? 9.051 -5.063 3.849 1.00 97.12 103 SER A O 1
ATOM 827 N N . LEU A 1 104 ? 7.966 -3.723 5.288 1.00 97.31 104 LEU A N 1
ATOM 828 C CA . LEU A 1 104 ? 7.744 -2.643 4.329 1.00 97.31 104 LEU A CA 1
ATOM 829 C C . LEU A 1 104 ? 8.874 -1.614 4.407 1.00 97.31 104 LEU A C 1
ATOM 831 O O . LEU A 1 104 ? 9.060 -0.925 5.412 1.00 97.31 104 LEU A O 1
ATOM 835 N N . ASP A 1 105 ? 9.605 -1.448 3.308 1.00 95.50 105 ASP A N 1
ATOM 836 C CA . ASP A 1 105 ? 10.599 -0.386 3.181 1.00 95.50 105 ASP A CA 1
ATOM 837 C C . ASP A 1 105 ? 9.959 1.004 2.972 1.00 95.50 105 ASP A C 1
ATOM 839 O O . ASP A 1 105 ? 8.744 1.177 2.841 1.00 95.50 105 ASP A O 1
ATOM 843 N N . ALA A 1 106 ? 10.798 2.042 2.983 1.00 94.50 106 ALA A N 1
ATOM 844 C CA . ALA A 1 106 ? 10.342 3.421 2.848 1.00 94.50 106 ALA A CA 1
ATOM 845 C C . ALA A 1 106 ? 9.671 3.713 1.499 1.00 94.50 106 ALA A C 1
ATOM 847 O O . ALA A 1 106 ? 8.736 4.512 1.472 1.00 94.50 106 ALA A O 1
ATOM 848 N N . LEU A 1 107 ? 10.125 3.082 0.416 1.00 93.94 107 LEU A N 1
ATOM 849 C CA . LEU A 1 107 ? 9.622 3.332 -0.928 1.00 93.94 107 LEU A CA 1
ATOM 850 C C . LEU A 1 107 ? 8.248 2.682 -1.112 1.00 93.94 107 LEU A C 1
ATOM 852 O O . LEU A 1 107 ? 7.295 3.347 -1.509 1.00 93.94 107 LEU A O 1
ATOM 856 N N . ARG A 1 108 ? 8.086 1.430 -0.672 1.00 95.81 108 ARG A N 1
ATOM 857 C CA . ARG A 1 108 ? 6.789 0.735 -0.638 1.00 95.81 108 ARG A CA 1
ATOM 858 C C . ARG A 1 108 ? 5.755 1.469 0.212 1.00 95.81 108 ARG A C 1
ATOM 860 O O . ARG A 1 108 ? 4.602 1.573 -0.194 1.00 95.81 108 ARG A O 1
ATOM 867 N N . ARG A 1 109 ? 6.150 2.038 1.357 1.00 96.56 109 ARG A N 1
ATOM 868 C CA . ARG A 1 109 ? 5.246 2.860 2.188 1.00 96.56 109 ARG A CA 1
ATOM 869 C C . ARG A 1 109 ? 4.806 4.160 1.515 1.00 96.56 109 ARG A C 1
ATOM 871 O O . ARG A 1 109 ? 3.715 4.635 1.809 1.00 96.56 109 ARG A O 1
ATOM 878 N N . GLN A 1 110 ? 5.631 4.733 0.640 1.00 95.06 110 GLN A N 1
ATOM 879 C CA . GLN A 1 110 ? 5.253 5.897 -0.171 1.00 95.06 110 GLN A CA 1
ATOM 880 C C . GLN A 1 110 ? 4.367 5.511 -1.358 1.00 95.06 110 GLN A C 1
ATOM 882 O O . GLN A 1 110 ? 3.518 6.300 -1.760 1.00 95.06 110 GLN A O 1
ATOM 887 N N . LEU A 1 111 ? 4.551 4.301 -1.887 1.00 95.12 111 LEU A N 1
ATOM 888 C CA . LEU A 1 111 ? 3.851 3.793 -3.061 1.00 95.12 111 LEU A CA 1
ATOM 889 C C . LEU A 1 111 ? 2.450 3.241 -2.735 1.00 95.12 111 LEU A C 1
ATOM 891 O O . LEU A 1 111 ? 1.504 3.457 -3.484 1.00 95.12 111 LEU A O 1
ATOM 895 N N . LEU A 1 112 ? 2.281 2.565 -1.596 1.00 97.25 112 LEU A N 1
ATOM 896 C CA . LEU A 1 112 ? 0.998 1.979 -1.184 1.00 97.25 112 LEU A CA 1
ATOM 897 C C . LEU A 1 112 ? -0.191 2.962 -1.191 1.00 97.25 112 LEU A C 1
ATOM 899 O O . LEU A 1 112 ? -1.234 2.580 -1.720 1.00 97.25 112 LEU A O 1
ATOM 903 N N . PRO A 1 113 ? -0.082 4.208 -0.685 1.00 96.75 113 PRO A N 1
ATOM 904 C CA . PRO A 1 113 ? -1.194 5.165 -0.648 1.00 96.75 113 PRO A CA 1
ATOM 905 C C . PRO A 1 113 ? -1.862 5.487 -1.991 1.00 96.75 113 PRO A C 1
ATOM 907 O O . PRO A 1 113 ? -2.941 6.072 -1.986 1.00 96.75 113 PRO A O 1
ATOM 910 N N . TYR A 1 114 ? -1.250 5.128 -3.123 1.00 96.50 114 TYR A N 1
ATOM 911 C CA . TYR A 1 114 ? -1.873 5.265 -4.441 1.00 96.50 114 TYR A CA 1
ATOM 912 C C . TYR A 1 114 ? -2.871 4.147 -4.763 1.00 96.50 114 TYR A C 1
ATOM 914 O O . TYR A 1 114 ? -3.750 4.358 -5.586 1.00 96.50 114 TYR A O 1
ATOM 922 N N . PHE A 1 115 ? -2.763 2.982 -4.119 1.00 97.69 115 PHE A N 1
ATOM 923 C CA . PHE A 1 115 ? -3.521 1.769 -4.469 1.00 97.69 115 PHE A CA 1
ATOM 924 C C . PHE A 1 115 ? -4.396 1.251 -3.331 1.00 97.69 115 PHE A C 1
ATOM 926 O O . PHE A 1 115 ? -5.156 0.296 -3.503 1.00 97.69 115 PHE A O 1
ATOM 933 N N . VAL A 1 116 ? -4.272 1.845 -2.144 1.00 98.12 116 VAL A N 1
ATOM 934 C CA . VAL A 1 116 ? -5.019 1.429 -0.962 1.00 98.12 116 VAL A CA 1
ATOM 935 C C . VAL A 1 116 ? -5.509 2.621 -0.156 1.00 98.12 116 VAL A C 1
ATOM 937 O O . VAL A 1 116 ? -4.938 3.709 -0.182 1.00 98.12 116 VAL A O 1
ATOM 940 N N . TYR A 1 117 ? -6.553 2.387 0.626 1.00 97.81 117 TYR A N 1
ATOM 941 C CA . TYR A 1 117 ? -7.043 3.306 1.638 1.00 97.81 117 TYR A CA 1
ATOM 942 C C . TYR A 1 117 ? -7.337 2.555 2.937 1.00 97.81 117 TYR A C 1
ATOM 944 O O . TYR A 1 117 ? -7.320 1.325 2.993 1.00 97.81 117 TYR A O 1
ATOM 952 N N . VAL A 1 118 ? -7.611 3.310 3.997 1.00 96.88 118 VAL A N 1
ATOM 953 C CA . VAL A 1 118 ? -8.142 2.773 5.251 1.00 96.88 118 VAL A CA 1
ATOM 954 C C . VAL A 1 118 ? -9.459 3.462 5.561 1.00 96.88 118 VAL A C 1
ATOM 956 O O . VAL A 1 118 ? -9.595 4.678 5.415 1.00 96.88 118 VAL A O 1
ATOM 959 N N . SER A 1 119 ? -10.438 2.674 5.978 1.00 93.00 119 SER A N 1
ATOM 960 C CA . SER A 1 119 ? -11.689 3.159 6.549 1.00 93.00 119 SER A CA 1
ATOM 961 C C . SER A 1 119 ? -11.879 2.485 7.905 1.00 93.00 119 SER A C 1
ATOM 963 O O . SER A 1 119 ? -11.534 1.301 8.017 1.00 93.00 119 SER A O 1
ATOM 965 N N . PRO A 1 120 ? -12.370 3.204 8.933 1.00 77.81 120 PRO A N 1
ATOM 966 C CA . PRO A 1 120 ? -12.651 2.605 10.230 1.00 77.81 120 PRO A CA 1
ATOM 967 C C . PRO A 1 120 ? -13.496 1.344 10.062 1.00 77.81 120 PRO A C 1
ATOM 969 O O . PRO A 1 120 ? -14.455 1.337 9.291 1.00 77.81 120 PRO A O 1
ATOM 972 N N . VAL A 1 121 ? -13.127 0.276 10.764 1.00 71.44 121 VAL A N 1
ATOM 973 C CA . VAL A 1 121 ? -13.963 -0.923 10.819 1.00 71.44 121 VAL A CA 1
ATOM 974 C C . VAL A 1 121 ? -15.213 -0.542 11.611 1.00 71.44 121 VAL A C 1
ATOM 976 O O . VAL A 1 121 ? -15.100 -0.145 12.770 1.00 71.44 121 VAL A O 1
ATOM 979 N N . GLU A 1 122 ? -16.382 -0.568 10.969 1.00 66.06 122 GLU A N 1
ATOM 980 C CA . GLU A 1 122 ? -17.655 -0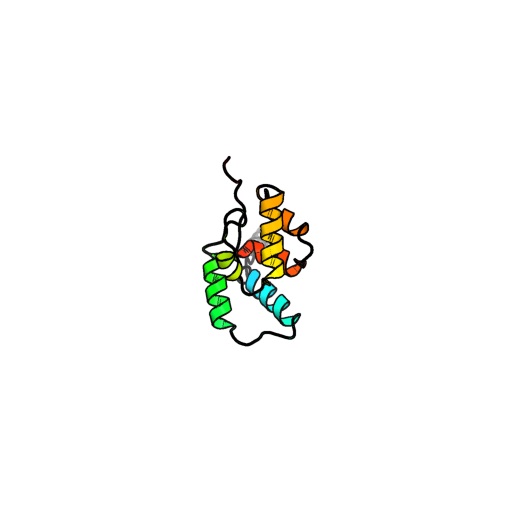.377 11.670 1.00 66.06 122 GLU A CA 1
ATOM 981 C C . GLU A 1 122 ? -17.829 -1.525 12.682 1.00 66.06 122 GLU A C 1
ATOM 983 O O . GLU A 1 122 ? -17.670 -2.692 12.315 1.00 66.06 122 GLU A O 1
ATOM 988 N N . GLU A 1 123 ? -18.074 -1.175 13.952 1.00 57.03 123 GLU A N 1
ATOM 989 C CA . GLU A 1 123 ? -18.284 -2.121 15.067 1.00 57.03 123 GLU A CA 1
ATOM 990 C C . GLU A 1 123 ? -19.511 -3.028 14.877 1.00 57.03 123 GLU A C 1
ATOM 992 O O . GLU A 1 123 ? -20.574 -2.528 14.434 1.00 57.03 123 GLU A O 1
#

Foldseek 3Di:
DPPPPPPVPPPPPPPPPPPDPPCQLVVLVVVLVVVPVDDDPDVPVLVVLLVVLLVVAAALLPDDLVRVVSNVSDDSLQSVLSVVVSVVVVFDPFLVCSVVRPPDDPSNSVNNVSRHGHDHDDD

Secondary structure (DSSP, 8-state):
--SSSSSSSSSS---------S-HHHHHHHHHHHH-SS--S-HHHHHHHHHHHHHS-EETTT--HHHHTTSTT--HHHHHHHHHHHHHHTS-SSGGGGGG-TTS-HHHHHHGGGTEE------

pLDDT: mean 83.57, std 18.92, range [45.28, 98.62]